Protein AF-A0A0G1QJ70-F1 (afdb_monomer)

Solvent-accessible surface area (backbone atoms only — not comparable to full-atom values): 5216 Å² total; per-residue (Å²): 135,75,76,82,53,23,78,83,68,77,47,85,87,84,87,73,60,56,89,86,53,75,75,75,56,51,76,49,78,52,90,39,25,35,38,41,36,32,75,60,97,61,77,48,74,50,75,47,83,35,55,71,60,24,52,52,53,49,51,55,51,49,53,53,52,53,53,54,56,49,51,62,66,58,60,80,68,73,90,81,86,134

Radius of gyration: 16.0 Å; Cα contacts (8 Å, |Δi|>4): 72; chains: 1; bounding box: 30×34×42 Å

Sequence (82 aa):
MHAKDNKEELRETIILPRKDFPVSNEINIYQNKVAIMSFGDEKIGIIIESQQIADTQRAIFNLLWKSLKKTQKTGKIDGKSS

Mean predicted aligned error: 8.21 Å

pLDDT: mean 83.97, std 17.79, range [37.31, 98.69]

Foldseek 3Di:
DPCPCCVVVVHDDDDDDCVVPVDQWDWDQDDQKIKIAHPPPDGDIDIDRGNVVSVVVVVVVVVVVVVRVVVVVVVVPDDDDD

Nearest PDB structures (foldseek):
  2h7e-assembly1_A  TM=5.255E-01  e=3.971E+00  Gallus gallus
  6rme-assembly1_C  TM=3.621E-01  e=1.482E+00  Plasmodium falciparum 3D7
  8s4y-assembly1_B  TM=5.519E-01  e=9.965E+00  Mus musculus
  2kgx-assembly1_B  TM=4.899E-01  e=9.965E+00  Mus musculus

Structure (mmCIF, N/CA/C/O backbone):
data_AF-A0A0G1QJ70-F1
#
_entry.id   AF-A0A0G1QJ70-F1
#
loop_
_atom_site.group_PDB
_atom_site.id
_atom_site.type_symbol
_atom_site.label_atom_id
_atom_site.label_alt_id
_atom_site.label_comp_id
_atom_site.label_asym_id
_atom_site.label_entity_id
_atom_site.label_seq_id
_atom_site.pdbx_PDB_ins_code
_atom_site.Cartn_x
_atom_site.Cartn_y
_atom_site.Cartn_z
_atom_site.occupancy
_atom_site.B_iso_or_equiv
_atom_site.auth_seq_id
_atom_site.auth_comp_id
_atom_site.auth_asym_id
_atom_site.auth_atom_id
_atom_site.pdbx_PDB_model_num
ATOM 1 N N . MET A 1 1 ? 18.755 -10.743 -2.912 1.00 48.56 1 MET A N 1
ATOM 2 C CA . MET A 1 1 ? 18.998 -11.562 -1.706 1.00 48.56 1 MET A CA 1
ATOM 3 C C . MET A 1 1 ? 17.708 -12.037 -1.015 1.00 48.56 1 MET A C 1
ATOM 5 O O . MET A 1 1 ? 17.785 -13.013 -0.301 1.00 48.56 1 MET A O 1
ATOM 9 N N . HIS A 1 2 ? 16.517 -11.472 -1.276 1.00 53.81 2 HIS A N 1
ATOM 10 C CA . HIS A 1 2 ? 15.336 -11.699 -0.412 1.00 53.81 2 HIS A CA 1
ATOM 11 C C . HIS A 1 2 ? 14.367 -12.840 -0.789 1.00 53.81 2 HIS A C 1
ATOM 13 O O . HIS A 1 2 ? 13.517 -13.187 0.016 1.00 53.81 2 HIS A O 1
ATOM 19 N N . ALA A 1 3 ? 14.437 -13.442 -1.980 1.00 60.91 3 ALA A N 1
ATOM 20 C CA . ALA A 1 3 ? 13.450 -14.467 -2.364 1.00 60.91 3 ALA A CA 1
ATOM 21 C C . ALA A 1 3 ? 13.752 -15.876 -1.812 1.00 60.91 3 ALA A C 1
ATOM 23 O O . ALA A 1 3 ? 12.869 -16.730 -1.813 1.00 60.91 3 ALA A O 1
ATOM 24 N N . LYS A 1 4 ? 14.996 -16.137 -1.382 1.00 64.44 4 LYS A N 1
ATOM 25 C CA . LYS A 1 4 ? 15.458 -17.483 -1.001 1.00 64.44 4 LYS A CA 1
ATOM 26 C C . LYS A 1 4 ? 14.847 -17.975 0.315 1.00 64.44 4 LYS A C 1
ATOM 28 O O . LYS A 1 4 ? 14.563 -19.161 0.423 1.00 64.44 4 LYS A O 1
ATOM 33 N N . ASP A 1 5 ? 14.542 -17.058 1.228 1.00 72.94 5 ASP A N 1
ATOM 34 C CA . ASP A 1 5 ? 14.069 -17.390 2.581 1.00 72.94 5 ASP A CA 1
ATOM 35 C C . ASP A 1 5 ? 12.541 -17.308 2.718 1.00 72.94 5 ASP A C 1
ATOM 37 O O . ASP A 1 5 ? 11.985 -17.494 3.794 1.00 72.94 5 ASP A O 1
ATOM 41 N N . ASN A 1 6 ? 11.828 -17.066 1.612 1.00 75.50 6 ASN A N 1
ATOM 42 C CA . ASN A 1 6 ? 10.378 -16.865 1.609 1.00 75.50 6 ASN A CA 1
ATOM 43 C C . ASN A 1 6 ? 9.596 -18.007 2.275 1.00 75.50 6 ASN A C 1
ATOM 45 O O . ASN A 1 6 ? 8.603 -17.764 2.957 1.00 75.50 6 ASN A O 1
ATOM 49 N N . LYS A 1 7 ? 10.050 -19.250 2.078 1.00 75.56 7 LYS A N 1
ATOM 50 C CA . LYS A 1 7 ? 9.399 -20.439 2.632 1.00 75.56 7 LYS A CA 1
ATOM 51 C C . LYS A 1 7 ? 9.548 -20.521 4.154 1.00 75.56 7 LYS A C 1
ATOM 53 O O . LYS A 1 7 ? 8.577 -20.852 4.824 1.00 75.56 7 LYS A O 1
ATOM 58 N N . GLU A 1 8 ? 10.729 -20.195 4.670 1.00 84.19 8 GLU A N 1
ATOM 59 C CA . GLU A 1 8 ? 11.032 -20.231 6.106 1.00 84.19 8 GLU A CA 1
ATOM 60 C C . GLU A 1 8 ? 10.385 -19.048 6.839 1.00 84.19 8 GLU A C 1
ATOM 62 O O . GLU A 1 8 ? 9.892 -19.189 7.952 1.00 84.19 8 GLU A O 1
ATOM 67 N N . GLU A 1 9 ? 10.307 -17.889 6.183 1.00 85.44 9 GLU A N 1
ATOM 68 C CA . GLU A 1 9 ? 9.726 -16.667 6.747 1.00 85.44 9 GLU A CA 1
ATOM 69 C C . GLU A 1 9 ? 8.210 -16.526 6.509 1.00 85.44 9 GLU A C 1
ATOM 71 O O . GLU A 1 9 ? 7.634 -15.483 6.816 1.00 85.44 9 GLU A O 1
ATOM 76 N N . LEU A 1 10 ? 7.554 -17.546 5.935 1.00 88.62 10 LEU A N 1
ATOM 77 C CA . LEU A 1 10 ? 6.124 -17.535 5.586 1.00 88.62 10 LEU A CA 1
ATOM 78 C C . LEU A 1 10 ? 5.701 -16.281 4.796 1.00 88.62 10 LEU A C 1
ATOM 80 O O . LEU A 1 10 ? 4.586 -15.776 4.948 1.00 88.62 10 LEU A O 1
ATOM 84 N N . ARG A 1 11 ? 6.595 -15.779 3.935 1.00 88.94 11 ARG A N 1
ATOM 85 C CA . ARG A 1 11 ? 6.371 -14.570 3.138 1.00 88.94 11 ARG A CA 1
ATOM 86 C C . ARG A 1 11 ? 6.321 -14.875 1.655 1.00 88.94 11 ARG A C 1
ATOM 88 O O . ARG A 1 11 ? 6.978 -15.778 1.141 1.00 88.94 11 ARG A O 1
ATOM 95 N N . GLU A 1 12 ? 5.603 -14.030 0.938 1.00 91.00 12 GLU A N 1
ATOM 96 C CA . GLU A 1 12 ? 5.661 -13.982 -0.512 1.00 91.00 12 GLU A CA 1
ATOM 97 C C . GLU A 1 12 ? 6.194 -12.623 -0.954 1.00 91.00 12 GLU A C 1
ATOM 99 O O . GLU A 1 12 ? 5.867 -11.595 -0.364 1.00 91.00 12 GLU A O 1
ATOM 104 N N . THR A 1 13 ? 6.980 -12.613 -2.031 1.00 90.50 13 THR A N 1
ATOM 105 C CA . THR A 1 13 ? 7.635 -11.398 -2.530 1.00 90.50 13 THR A CA 1
ATOM 106 C C . THR A 1 13 ? 7.469 -11.307 -4.036 1.00 90.50 13 THR A C 1
ATOM 108 O O . THR A 1 13 ? 7.671 -12.292 -4.745 1.00 90.50 13 THR A O 1
ATOM 111 N N . ILE A 1 14 ? 7.152 -10.112 -4.529 1.00 89.50 14 ILE A N 1
ATOM 112 C CA . ILE A 1 14 ? 7.208 -9.772 -5.952 1.00 89.50 14 ILE A CA 1
ATOM 113 C C . ILE A 1 14 ? 8.212 -8.635 -6.102 1.00 89.50 14 ILE A C 1
ATOM 115 O O . ILE A 1 14 ? 8.127 -7.637 -5.392 1.00 89.50 14 ILE A O 1
ATOM 119 N N . ILE A 1 15 ? 9.169 -8.799 -7.013 1.00 89.06 15 ILE A N 1
ATOM 120 C CA . ILE A 1 15 ? 10.164 -7.772 -7.331 1.00 89.06 15 ILE A CA 1
ATOM 121 C C . ILE A 1 15 ? 9.697 -7.055 -8.595 1.00 89.06 15 ILE A C 1
ATOM 123 O O . ILE A 1 15 ? 9.440 -7.701 -9.610 1.00 89.06 15 ILE A O 1
ATOM 127 N N . LEU A 1 16 ? 9.579 -5.730 -8.522 1.00 86.44 16 LEU A N 1
ATOM 128 C CA . L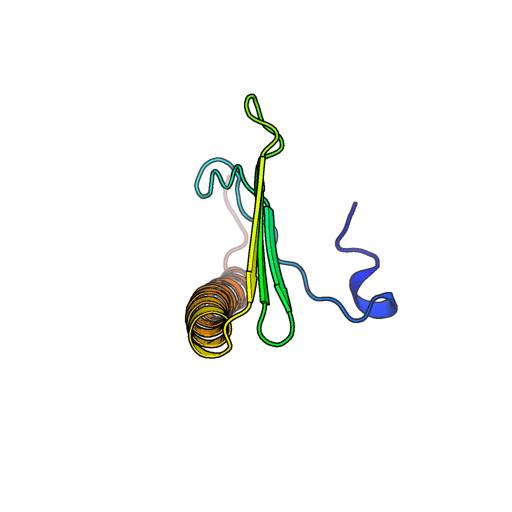EU A 1 16 ? 9.151 -4.889 -9.638 1.00 86.44 16 LEU A CA 1
ATOM 129 C C . LEU A 1 16 ? 10.351 -4.205 -10.309 1.00 86.44 16 LEU A C 1
ATOM 131 O O . LEU A 1 16 ? 11.304 -3.834 -9.615 1.00 86.44 16 LEU A O 1
ATOM 135 N N . PRO A 1 17 ? 10.319 -3.989 -11.637 1.00 88.56 17 PRO A N 1
ATOM 136 C CA . PRO A 1 17 ? 11.309 -3.160 -12.308 1.00 88.56 17 PRO A CA 1
ATOM 137 C C . PRO A 1 17 ? 11.230 -1.721 -11.790 1.00 88.56 17 PRO A C 1
ATOM 139 O O . PRO A 1 17 ? 10.213 -1.045 -11.943 1.00 88.56 17 PRO A O 1
ATOM 142 N N . ARG A 1 18 ? 12.327 -1.222 -11.213 1.00 86.69 18 ARG A N 1
ATOM 143 C CA . ARG A 1 18 ? 12.394 0.140 -10.650 1.00 86.69 18 ARG A CA 1
ATOM 144 C C . ARG A 1 18 ? 12.072 1.236 -11.674 1.00 86.69 18 ARG A C 1
ATOM 146 O O . ARG A 1 18 ? 11.577 2.288 -11.292 1.00 86.69 18 ARG A O 1
ATOM 153 N N . LYS A 1 19 ? 12.361 0.991 -12.957 1.00 89.69 19 LYS A N 1
ATOM 154 C CA . LYS A 1 19 ? 12.084 1.926 -14.059 1.00 89.69 19 LYS A CA 1
ATOM 155 C C . LYS A 1 19 ? 10.586 2.191 -14.231 1.00 89.69 19 LYS A C 1
ATOM 157 O O . LYS A 1 19 ? 10.210 3.328 -14.485 1.00 89.69 19 LYS A O 1
ATOM 162 N N . ASP A 1 20 ? 9.764 1.157 -14.075 1.00 87.12 20 ASP A N 1
ATOM 163 C CA . ASP A 1 20 ? 8.320 1.238 -14.314 1.00 87.12 20 ASP A CA 1
ATOM 164 C C . ASP 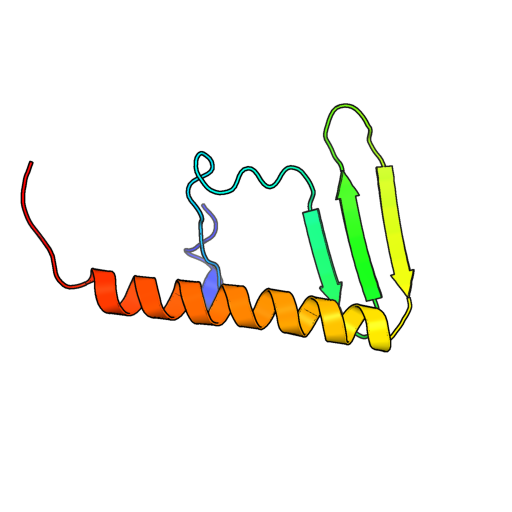A 1 20 ? 7.555 1.572 -13.024 1.00 87.12 20 ASP A C 1
ATOM 166 O O . ASP A 1 20 ? 6.487 2.178 -13.066 1.00 87.12 20 ASP A O 1
ATOM 170 N N . PHE A 1 21 ? 8.124 1.213 -11.866 1.00 85.94 21 PHE A N 1
ATOM 171 C CA . PHE A 1 21 ? 7.527 1.418 -10.546 1.00 85.94 21 PHE A CA 1
ATOM 172 C C . PHE A 1 21 ? 8.527 2.082 -9.585 1.00 85.94 21 PHE A C 1
ATOM 174 O O . PHE A 1 21 ? 9.112 1.404 -8.732 1.00 85.94 21 PHE A O 1
ATOM 181 N N . PRO A 1 22 ? 8.750 3.404 -9.699 1.00 84.94 22 PRO A N 1
ATOM 182 C CA . PRO A 1 22 ? 9.668 4.139 -8.836 1.00 84.94 22 PRO A CA 1
ATOM 183 C C . PRO A 1 22 ? 9.020 4.438 -7.475 1.00 84.94 22 PRO A C 1
ATOM 185 O O . PRO A 1 22 ? 8.730 5.583 -7.141 1.00 84.94 22 PRO A O 1
ATOM 188 N N . VAL A 1 23 ? 8.770 3.398 -6.682 1.00 83.62 23 VAL A N 1
ATOM 189 C CA . VAL A 1 23 ? 8.276 3.555 -5.309 1.00 83.62 23 VAL A CA 1
ATOM 190 C C . VAL A 1 23 ? 9.436 4.035 -4.431 1.00 83.62 23 VAL A C 1
ATOM 192 O O . VAL A 1 23 ? 10.449 3.345 -4.310 1.00 83.62 23 VAL A O 1
ATOM 195 N N . SER A 1 24 ? 9.316 5.241 -3.875 1.00 85.75 24 SER A N 1
ATOM 196 C CA . SER A 1 24 ? 10.364 5.906 -3.081 1.00 85.75 24 SER A CA 1
ATOM 197 C C . SER A 1 24 ? 10.115 5.871 -1.572 1.00 85.75 24 SER A C 1
ATOM 199 O O . SER A 1 24 ? 11.037 6.118 -0.796 1.00 85.75 24 SER A O 1
ATOM 201 N N . ASN A 1 25 ? 8.893 5.552 -1.154 1.00 89.81 25 ASN A N 1
ATOM 202 C CA . ASN A 1 25 ? 8.485 5.404 0.235 1.00 89.81 25 ASN A CA 1
ATOM 203 C C . ASN A 1 25 ? 8.168 3.941 0.572 1.00 89.81 25 ASN A C 1
ATOM 205 O O . ASN A 1 25 ? 7.729 3.162 -0.272 1.00 89.81 25 ASN A O 1
ATOM 209 N N . GLU A 1 26 ? 8.375 3.566 1.828 1.00 92.69 26 GLU A N 1
ATOM 210 C CA . GLU A 1 26 ? 7.924 2.284 2.359 1.00 92.69 26 GLU A CA 1
ATOM 211 C C . GLU A 1 26 ? 6.485 2.418 2.861 1.00 92.69 26 GLU A C 1
ATOM 213 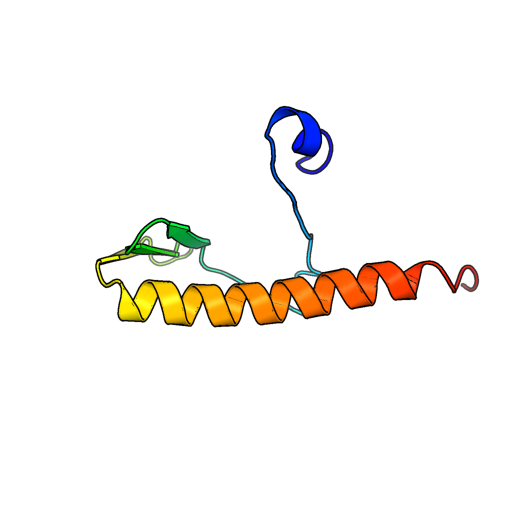O O . GLU A 1 26 ? 6.138 3.395 3.526 1.00 92.69 26 GLU A O 1
ATOM 218 N N . ILE A 1 27 ? 5.641 1.441 2.524 1.00 95.69 27 ILE A N 1
ATOM 219 C CA . ILE A 1 27 ? 4.251 1.381 2.976 1.00 95.69 27 ILE A CA 1
ATOM 220 C C . ILE A 1 27 ? 4.007 0.017 3.616 1.00 95.69 27 ILE A C 1
ATOM 222 O O . ILE A 1 27 ? 4.126 -1.014 2.952 1.00 95.69 27 ILE A O 1
ATOM 226 N N . ASN A 1 28 ? 3.597 0.009 4.884 1.00 97.50 28 ASN A N 1
ATOM 227 C CA . ASN A 1 28 ? 3.248 -1.204 5.620 1.00 97.50 28 ASN A CA 1
ATOM 228 C C . ASN A 1 28 ? 1.777 -1.135 6.045 1.00 97.50 28 ASN A C 1
ATOM 230 O O . ASN A 1 28 ? 1.324 -0.140 6.608 1.00 97.50 28 ASN A O 1
ATOM 234 N N . ILE A 1 29 ? 1.026 -2.209 5.801 1.00 98.2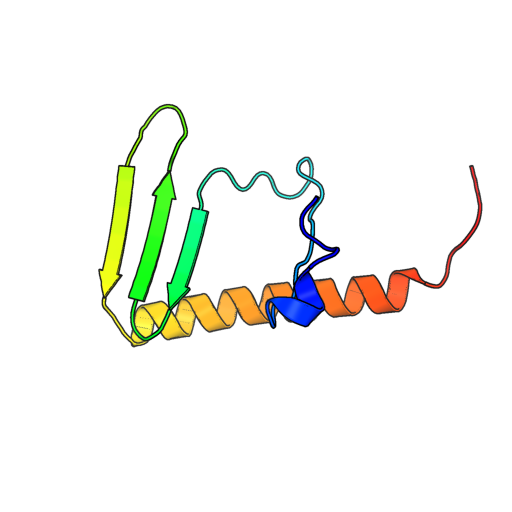5 29 ILE A N 1
ATOM 235 C CA . ILE A 1 29 ? -0.386 -2.331 6.187 1.00 98.25 29 ILE A CA 1
ATOM 236 C C . ILE A 1 29 ? -0.491 -3.485 7.181 1.00 98.25 29 ILE A C 1
ATOM 238 O O . ILE A 1 29 ? -0.184 -4.625 6.834 1.00 98.25 29 ILE A O 1
ATOM 242 N N . TYR A 1 30 ? -0.935 -3.213 8.407 1.00 97.94 30 TYR A N 1
ATOM 243 C CA . TYR A 1 30 ? -1.045 -4.220 9.464 1.00 97.94 30 TYR A CA 1
ATOM 244 C C . TYR A 1 30 ? -2.200 -3.884 10.406 1.00 97.94 30 TYR A C 1
ATOM 246 O O . TYR A 1 30 ? -2.381 -2.735 10.792 1.00 97.94 30 TYR A O 1
ATOM 254 N N . GLN A 1 31 ? -2.998 -4.889 10.780 1.00 98.00 31 GLN A N 1
ATOM 255 C CA . GLN A 1 31 ? -4.217 -4.689 11.579 1.00 98.00 31 GLN A CA 1
ATOM 256 C C . GLN A 1 31 ? -5.091 -3.543 11.011 1.00 98.00 31 GLN A C 1
ATOM 258 O O . GLN A 1 31 ? -5.443 -3.565 9.829 1.00 98.00 31 GLN A O 1
ATOM 263 N N . ASN A 1 32 ? -5.413 -2.546 11.839 1.00 98.56 32 ASN A N 1
ATOM 264 C CA . ASN A 1 32 ? -6.142 -1.324 11.509 1.00 98.56 32 ASN A CA 1
ATOM 265 C C . ASN A 1 32 ? -5.208 -0.130 11.210 1.00 98.56 32 ASN A C 1
ATOM 267 O O . ASN A 1 32 ? -5.641 1.015 11.308 1.00 98.56 32 ASN A O 1
ATOM 271 N N . LYS A 1 33 ? -3.927 -0.371 10.902 1.00 98.69 33 LYS A N 1
ATOM 272 C CA . LYS A 1 33 ? -2.897 0.661 10.733 1.00 98.69 3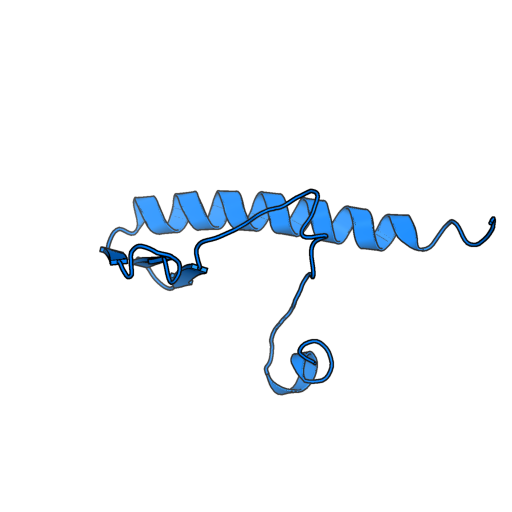3 LYS A CA 1
ATOM 273 C C . LYS A 1 33 ? -2.269 0.633 9.343 1.00 98.69 33 LYS A C 1
ATOM 275 O O . LYS A 1 33 ? -2.083 -0.425 8.737 1.00 98.69 33 LYS A O 1
ATOM 280 N N . VAL A 1 34 ? -1.905 1.821 8.871 1.00 98.62 34 VAL A N 1
ATOM 281 C CA . VAL A 1 34 ? -1.067 2.029 7.687 1.00 98.62 34 VAL A CA 1
ATOM 282 C C . VAL A 1 34 ? 0.109 2.909 8.090 1.00 98.62 34 VAL A C 1
ATOM 284 O O . VAL A 1 34 ? -0.100 4.024 8.562 1.00 98.62 34 VAL A O 1
ATOM 287 N N . ALA A 1 35 ? 1.327 2.410 7.906 1.00 98.12 35 ALA A N 1
ATOM 288 C CA . ALA A 1 35 ? 2.551 3.184 8.062 1.00 98.12 35 ALA A CA 1
ATOM 289 C C . ALA A 1 35 ? 3.080 3.581 6.682 1.00 98.12 35 ALA A C 1
ATOM 291 O O . ALA A 1 35 ? 3.131 2.746 5.780 1.00 98.12 35 ALA A O 1
ATOM 292 N N . ILE A 1 36 ? 3.457 4.848 6.525 1.00 96.44 36 ILE A N 1
ATOM 293 C CA . ILE A 1 36 ? 4.124 5.377 5.336 1.00 96.44 36 ILE A CA 1
ATOM 294 C C . ILE A 1 36 ? 5.411 6.043 5.804 1.00 96.44 36 ILE A C 1
ATOM 296 O O . ILE A 1 36 ? 5.357 7.004 6.570 1.00 96.44 36 ILE A O 1
ATOM 300 N N . MET A 1 37 ? 6.551 5.537 5.345 1.00 95.06 37 MET A N 1
ATOM 301 C CA . MET A 1 37 ? 7.878 6.010 5.727 1.00 95.06 37 MET A CA 1
ATOM 302 C C . MET A 1 37 ? 8.634 6.497 4.492 1.00 95.06 37 MET A C 1
ATOM 304 O O . MET A 1 37 ? 8.777 5.773 3.510 1.00 95.06 37 MET A O 1
ATOM 308 N N . SER A 1 38 ? 9.145 7.721 4.543 1.00 93.19 38 SER A N 1
ATOM 309 C CA . SER A 1 38 ? 10.099 8.254 3.577 1.00 93.19 38 SER A CA 1
ATOM 310 C C . SER A 1 38 ? 11.486 8.268 4.208 1.00 93.19 38 SER A C 1
ATOM 312 O O . SER A 1 38 ? 11.684 8.835 5.282 1.00 93.19 38 SER A O 1
ATOM 314 N N . PHE A 1 39 ? 12.448 7.649 3.527 1.00 86.88 39 PHE A N 1
ATOM 315 C CA . PHE A 1 39 ? 13.857 7.619 3.934 1.00 86.88 39 PHE A CA 1
ATOM 316 C C . PHE A 1 39 ? 14.770 8.397 2.976 1.00 86.88 39 PHE A C 1
ATOM 318 O O . PHE A 1 39 ? 15.991 8.271 3.069 1.00 86.88 39 PHE A O 1
ATOM 325 N N . GLY A 1 40 ? 14.184 9.147 2.035 1.00 83.31 40 GLY A N 1
ATOM 326 C CA . GLY A 1 40 ? 14.910 10.000 1.096 1.00 83.31 40 GLY A CA 1
ATOM 327 C C . GLY A 1 40 ? 15.448 11.266 1.763 1.00 83.31 40 GLY A C 1
ATOM 328 O O . GLY A 1 40 ? 15.875 11.244 2.918 1.00 83.31 40 GLY A O 1
ATOM 329 N N . ASP A 1 41 ? 15.405 12.380 1.034 1.00 80.69 41 ASP A N 1
ATOM 330 C CA . ASP A 1 41 ? 15.906 13.672 1.521 1.00 80.69 41 ASP A CA 1
ATOM 331 C C . ASP A 1 41 ? 15.169 14.121 2.793 1.00 80.69 41 ASP A C 1
ATOM 333 O O . ASP A 1 41 ? 15.780 14.592 3.753 1.00 80.69 41 ASP A O 1
ATOM 337 N N . GLU A 1 42 ? 13.858 13.877 2.838 1.00 82.19 42 GLU A N 1
ATOM 338 C CA . GLU A 1 42 ? 13.028 14.082 4.018 1.00 82.19 42 GLU A CA 1
ATOM 339 C C . GLU A 1 42 ? 12.783 12.751 4.734 1.00 82.19 42 GLU A C 1
ATOM 341 O O . GLU A 1 42 ? 12.063 11.871 4.246 1.00 82.19 42 GLU A O 1
ATOM 346 N N . LYS A 1 43 ? 13.379 12.619 5.925 1.00 90.00 43 LYS A N 1
ATOM 347 C CA . LYS A 1 43 ? 13.151 11.496 6.841 1.00 90.00 43 LYS A CA 1
ATOM 348 C C . LYS A 1 43 ? 11.890 11.752 7.653 1.00 90.00 43 LYS A C 1
ATOM 350 O O . LYS A 1 43 ? 11.950 12.304 8.750 1.00 90.00 43 LYS A O 1
ATOM 355 N N . ILE A 1 44 ? 10.752 11.362 7.096 1.00 94.81 44 ILE A N 1
ATOM 356 C CA . ILE A 1 44 ? 9.441 11.544 7.715 1.00 94.81 44 ILE A CA 1
ATOM 357 C C . ILE A 1 44 ? 8.628 10.257 7.645 1.00 94.81 44 ILE A C 1
ATOM 359 O O . ILE A 1 44 ? 8.708 9.498 6.681 1.00 94.81 44 ILE A O 1
ATOM 363 N N . GLY A 1 45 ? 7.841 10.019 8.689 1.00 95.12 45 GLY A N 1
ATOM 364 C CA . GLY A 1 45 ? 6.953 8.875 8.795 1.00 95.12 45 GLY A CA 1
ATOM 365 C C . GLY A 1 45 ? 5.593 9.281 9.336 1.00 95.12 45 GLY A C 1
ATOM 366 O O . GLY A 1 45 ? 5.502 10.149 10.203 1.00 95.12 45 GLY A O 1
ATOM 367 N N . ILE A 1 46 ? 4.539 8.644 8.833 1.00 96.81 46 ILE A N 1
ATOM 368 C CA . ILE A 1 46 ? 3.173 8.807 9.333 1.00 96.81 46 ILE A CA 1
ATOM 369 C C . ILE A 1 46 ? 2.590 7.419 9.581 1.00 96.81 46 ILE A C 1
ATOM 371 O O . ILE A 1 46 ? 2.679 6.540 8.724 1.00 96.81 46 ILE A O 1
ATOM 375 N N . ILE A 1 47 ? 1.966 7.239 10.746 1.00 98.06 47 ILE A N 1
ATOM 376 C CA . ILE A 1 47 ? 1.144 6.067 11.050 1.00 98.06 47 ILE A CA 1
ATOM 377 C C . ILE A 1 47 ? -0.299 6.532 11.181 1.00 98.06 47 ILE A C 1
ATOM 379 O O . ILE A 1 47 ? -0.610 7.401 11.992 1.00 98.06 47 ILE A O 1
ATOM 383 N N . ILE A 1 48 ? -1.178 5.941 10.381 1.00 98.50 48 ILE A N 1
ATOM 384 C CA . ILE A 1 48 ? -2.612 6.208 10.400 1.00 98.50 48 ILE A CA 1
ATOM 385 C C . ILE A 1 48 ? -3.302 5.004 11.030 1.00 98.50 48 ILE A C 1
ATOM 387 O O . ILE A 1 48 ? -3.263 3.910 10.469 1.00 98.50 48 ILE A O 1
ATOM 391 N N . GLU A 1 49 ? -3.949 5.203 12.177 1.00 98.56 49 GLU A N 1
ATOM 392 C CA . GLU A 1 49 ? -4.766 4.182 12.834 1.00 98.56 49 GLU A CA 1
ATOM 393 C C . GLU A 1 49 ? -6.247 4.377 12.488 1.00 98.56 49 GLU A C 1
ATOM 395 O O . GLU A 1 49 ? -6.936 5.226 13.045 1.00 98.56 49 GLU A O 1
ATOM 400 N N . SER A 1 50 ? -6.734 3.600 11.522 1.00 98.69 50 SER A N 1
ATOM 401 C CA . SER A 1 50 ? -8.130 3.588 11.087 1.00 98.69 50 SER A CA 1
ATOM 402 C C . SER A 1 50 ? -8.424 2.310 10.308 1.00 98.69 50 SER A C 1
ATOM 404 O O . SER A 1 50 ? -7.799 2.035 9.280 1.00 98.69 50 SER A O 1
ATOM 406 N N . GLN A 1 51 ? -9.427 1.554 10.762 1.00 98.62 51 GLN A N 1
ATOM 407 C CA . GLN A 1 51 ? -9.858 0.321 10.099 1.00 98.62 51 GLN A CA 1
ATOM 408 C C . GLN A 1 51 ? -10.257 0.581 8.639 1.00 98.62 51 GLN A C 1
ATOM 410 O O . GLN A 1 51 ? -9.809 -0.123 7.740 1.00 98.62 51 GLN A O 1
ATOM 415 N N . GLN A 1 52 ? -11.018 1.650 8.390 1.00 98.62 52 GLN A N 1
ATOM 416 C CA . GLN A 1 52 ? -11.497 2.007 7.054 1.00 98.62 52 GLN A CA 1
ATOM 417 C C . GLN A 1 52 ? -10.348 2.321 6.082 1.00 98.62 52 GLN A C 1
ATOM 419 O O . GLN A 1 52 ? -10.369 1.902 4.920 1.00 98.62 52 GLN A O 1
ATOM 424 N N . ILE A 1 53 ? -9.326 3.039 6.557 1.00 98.50 53 ILE A N 1
ATOM 425 C CA . ILE A 1 53 ? -8.153 3.385 5.744 1.00 98.50 53 ILE A CA 1
ATOM 426 C C . ILE A 1 53 ? -7.303 2.136 5.487 1.00 98.50 53 ILE A C 1
ATOM 428 O O . ILE A 1 53 ? -6.901 1.892 4.347 1.00 98.50 53 ILE A O 1
ATOM 432 N N . ALA A 1 54 ? -7.082 1.309 6.512 1.00 98.69 54 ALA A N 1
ATOM 433 C CA . ALA A 1 54 ? -6.347 0.056 6.377 1.00 98.69 54 ALA A CA 1
ATOM 434 C C . ALA A 1 54 ? -7.026 -0.911 5.394 1.00 98.69 54 ALA A C 1
ATOM 436 O O . ALA A 1 54 ? -6.349 -1.517 4.564 1.00 98.69 54 ALA A O 1
ATOM 437 N N . ASP A 1 55 ? -8.355 -1.023 5.435 1.00 98.69 55 ASP A N 1
ATOM 438 C CA . ASP A 1 55 ? -9.120 -1.881 4.528 1.00 98.69 55 ASP A CA 1
ATOM 439 C C . ASP A 1 55 ? -9.043 -1.397 3.081 1.00 98.69 55 ASP A C 1
ATOM 441 O O . ASP A 1 55 ? -8.814 -2.200 2.172 1.00 98.69 55 ASP A O 1
ATOM 445 N N . THR A 1 56 ? -9.140 -0.083 2.870 1.00 98.56 56 THR A N 1
ATOM 446 C CA . THR A 1 56 ? -9.004 0.525 1.541 1.00 98.56 56 THR A CA 1
ATOM 447 C C . THR A 1 56 ? -7.609 0.284 0.962 1.00 98.56 56 THR A C 1
ATOM 449 O O . THR A 1 56 ? -7.484 -0.203 -0.166 1.00 98.56 56 THR A O 1
ATOM 452 N N . GLN A 1 57 ? -6.545 0.516 1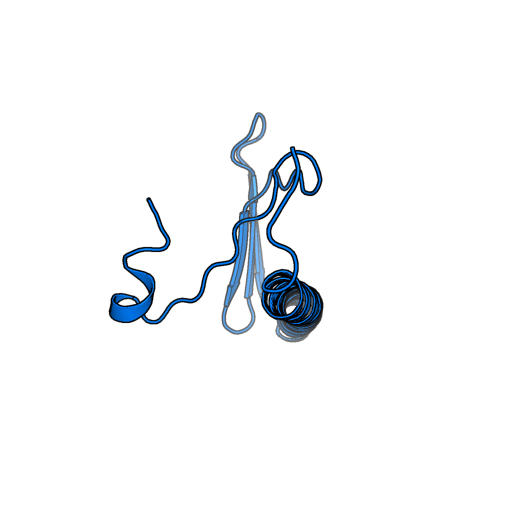.740 1.00 98.31 57 GLN A N 1
ATOM 453 C CA . GLN A 1 57 ? -5.184 0.248 1.263 1.00 98.31 57 GLN A CA 1
ATOM 454 C C . GLN A 1 57 ? -4.917 -1.237 1.045 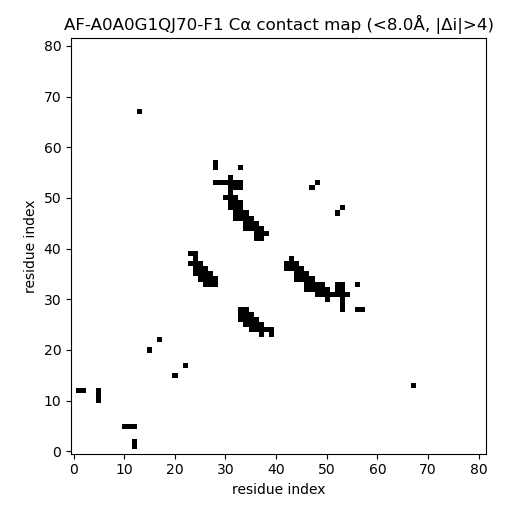1.00 98.31 57 GLN A C 1
ATOM 456 O O . GLN A 1 57 ? -4.248 -1.600 0.075 1.00 98.31 57 GLN A O 1
ATOM 461 N N . ARG A 1 58 ? -5.486 -2.119 1.873 1.00 98.38 58 ARG A N 1
ATOM 462 C CA . ARG A 1 58 ? -5.395 -3.566 1.652 1.00 98.38 58 ARG A CA 1
ATOM 463 C C . ARG A 1 58 ? -6.086 -3.977 0.354 1.00 98.38 58 ARG A C 1
ATOM 465 O O . ARG A 1 58 ? -5.575 -4.847 -0.349 1.00 98.38 58 ARG A O 1
ATOM 472 N N . ALA A 1 59 ? -7.214 -3.357 0.005 1.00 98.31 59 ALA A N 1
ATOM 473 C CA . ALA A 1 59 ? -7.895 -3.610 -1.261 1.00 98.31 59 ALA A CA 1
ATOM 474 C C . ALA A 1 59 ? -7.027 -3.203 -2.465 1.00 98.31 59 ALA A C 1
ATOM 476 O O . ALA A 1 59 ? -6.871 -3.999 -3.394 1.00 98.31 59 ALA A O 1
ATOM 477 N N . ILE A 1 60 ? -6.398 -2.023 -2.415 1.00 97.25 60 ILE A N 1
ATOM 478 C CA . ILE A 1 60 ? -5.476 -1.545 -3.458 1.00 97.25 60 ILE A CA 1
ATOM 479 C C . ILE A 1 60 ? -4.259 -2.470 -3.585 1.00 97.25 60 ILE A C 1
ATOM 481 O O . ILE A 1 60 ? -3.946 -2.926 -4.687 1.00 97.25 60 ILE A O 1
ATOM 485 N N . PHE A 1 61 ? -3.619 -2.826 -2.467 1.00 96.19 61 PHE A N 1
ATOM 486 C CA . PHE A 1 61 ? -2.507 -3.778 -2.459 1.00 96.19 61 PHE A CA 1
ATOM 487 C C . PHE A 1 61 ? -2.911 -5.122 -3.079 1.00 96.19 61 PHE A C 1
ATOM 489 O O . PHE A 1 61 ? -2.227 -5.632 -3.964 1.00 96.19 61 PHE A O 1
ATOM 496 N N . ASN A 1 62 ? -4.053 -5.680 -2.670 1.00 96.69 62 ASN A N 1
ATOM 497 C CA . ASN A 1 62 ? -4.537 -6.963 -3.177 1.00 96.69 62 ASN A CA 1
ATOM 498 C C . ASN A 1 62 ? -4.852 -6.928 -4.676 1.00 96.69 62 ASN A C 1
ATOM 500 O O . ASN A 1 62 ? -4.634 -7.928 -5.364 1.00 96.69 62 ASN A O 1
ATOM 504 N N . LEU A 1 63 ? -5.364 -5.807 -5.193 1.00 96.38 63 LEU A N 1
ATOM 505 C CA . LEU A 1 63 ? -5.598 -5.622 -6.624 1.00 96.38 63 LEU A CA 1
ATOM 506 C C . LEU A 1 63 ? -4.278 -5.693 -7.405 1.00 96.38 63 LEU A C 1
ATOM 508 O O . LEU A 1 63 ? -4.166 -6.476 -8.353 1.00 96.38 63 LEU A O 1
ATOM 512 N N . LEU A 1 64 ? -3.266 -4.939 -6.963 1.00 92.81 64 LEU A N 1
ATOM 513 C CA . LEU A 1 64 ? -1.926 -4.951 -7.558 1.00 92.81 64 LEU A CA 1
ATOM 514 C C . LEU A 1 64 ? -1.300 -6.348 -7.476 1.00 92.81 64 LEU A C 1
ATOM 516 O O . LEU A 1 64 ? -0.853 -6.897 -8.482 1.00 92.81 64 LEU A O 1
ATOM 520 N N . TRP A 1 65 ? -1.345 -6.967 -6.298 1.00 94.25 65 TRP A N 1
ATOM 521 C CA . TRP A 1 65 ? -0.792 -8.293 -6.037 1.00 94.25 65 TRP A CA 1
ATOM 522 C C . TRP A 1 65 ? -1.383 -9.372 -6.950 1.00 94.25 65 TRP A C 1
ATOM 524 O O . TRP A 1 65 ? -0.652 -10.161 -7.554 1.00 94.25 65 TRP A O 1
ATOM 534 N N . LYS A 1 66 ? -2.715 -9.386 -7.104 1.00 94.38 66 LYS A N 1
ATOM 535 C CA . LYS A 1 66 ? -3.417 -10.314 -8.003 1.00 94.38 66 LYS A CA 1
ATOM 536 C C . LYS A 1 66 ? -3.022 -10.091 -9.463 1.00 94.38 66 LYS A C 1
ATOM 538 O O . LYS A 1 66 ? -2.772 -11.071 -10.165 1.00 94.38 66 LYS A O 1
ATOM 543 N N . SER A 1 67 ? -2.938 -8.834 -9.903 1.00 91.25 67 SER A N 1
ATOM 544 C CA . SER A 1 67 ? -2.524 -8.485 -11.268 1.00 91.25 67 SER A CA 1
ATOM 545 C C . SER A 1 67 ? -1.107 -8.989 -11.566 1.00 91.25 67 SER A C 1
ATOM 547 O O . SER A 1 67 ? -0.886 -9.723 -12.529 1.00 91.25 67 SER A O 1
ATOM 549 N N . LEU A 1 68 ? -0.161 -8.718 -10.665 1.00 90.19 68 LEU A N 1
ATOM 550 C CA . LEU A 1 68 ? 1.242 -9.107 -10.817 1.00 90.19 68 LEU A CA 1
ATOM 551 C C . LEU A 1 68 ? 1.452 -10.627 -10.757 1.00 90.19 68 LEU A C 1
ATOM 553 O O . LEU A 1 68 ? 2.230 -11.179 -11.539 1.00 90.19 68 LEU A O 1
ATOM 557 N N . LYS A 1 69 ? 0.739 -11.341 -9.873 1.00 87.62 69 LYS A N 1
ATOM 558 C CA . LYS A 1 69 ? 0.770 -12.814 -9.850 1.00 87.62 69 LYS A CA 1
ATOM 559 C C . LYS A 1 69 ? 0.186 -13.429 -11.121 1.00 87.62 69 LYS A C 1
ATOM 561 O O . LYS A 1 69 ? 0.665 -14.481 -11.541 1.00 87.62 69 LYS A O 1
ATOM 566 N N . LYS A 1 70 ? -0.828 -12.806 -11.737 1.00 79.12 70 LYS A N 1
ATOM 567 C CA . LYS A 1 70 ? -1.372 -13.265 -13.022 1.00 79.12 70 LYS A CA 1
ATOM 568 C C . LYS A 1 70 ? -0.308 -13.147 -14.111 1.00 79.12 70 LYS A C 1
ATOM 570 O O . LYS A 1 70 ? -0.018 -14.147 -14.754 1.00 79.12 70 LYS A O 1
ATOM 575 N N . THR A 1 71 ? 0.342 -11.991 -14.236 1.00 72.25 71 THR A N 1
ATOM 576 C CA . THR A 1 71 ? 1.398 -11.755 -15.236 1.00 72.25 71 THR A CA 1
ATOM 577 C C . THR A 1 71 ? 2.581 -12.718 -15.092 1.00 72.25 71 THR A C 1
ATOM 579 O O . THR A 1 71 ? 3.058 -13.246 -16.090 1.00 72.25 71 THR A O 1
ATOM 582 N N . GLN A 1 72 ? 3.006 -13.046 -13.866 1.00 66.00 72 GLN A N 1
ATOM 583 C CA . GLN A 1 72 ? 4.074 -14.037 -13.644 1.00 66.00 72 GLN A CA 1
ATOM 584 C C . GLN A 1 72 ? 3.685 -15.470 -14.043 1.00 66.00 72 GLN A C 1
ATOM 586 O O . GLN A 1 72 ? 4.554 -16.261 -14.403 1.00 66.00 72 GLN A O 1
ATOM 591 N N . LYS A 1 73 ? 2.393 -15.822 -13.996 1.00 60.62 73 LYS A N 1
ATOM 592 C CA . LYS A 1 73 ? 1.908 -17.122 -14.487 1.00 60.62 73 LYS A CA 1
ATOM 593 C C . LYS A 1 73 ? 1.843 -17.164 -16.013 1.00 60.62 73 LYS A C 1
ATOM 595 O O . LYS A 1 73 ? 2.129 -18.209 -16.586 1.00 60.62 73 LYS A O 1
ATOM 600 N N . THR A 1 74 ? 1.507 -16.047 -16.658 1.00 56.81 74 THR A N 1
ATOM 601 C CA . THR A 1 74 ? 1.439 -15.956 -18.124 1.00 56.81 74 THR A CA 1
ATOM 602 C C . THR A 1 74 ? 2.815 -15.800 -18.778 1.00 56.81 74 THR A C 1
ATOM 604 O O . THR A 1 74 ? 2.982 -16.227 -19.905 1.00 56.81 74 THR A O 1
ATOM 607 N N . GLY A 1 75 ? 3.825 -15.271 -18.076 1.00 48.59 75 GLY A N 1
ATOM 608 C CA . GLY A 1 75 ? 5.191 -15.088 -18.596 1.00 48.59 75 GLY A CA 1
ATOM 609 C C . GLY A 1 75 ? 6.093 -16.335 -18.611 1.00 48.59 75 GLY A C 1
ATOM 610 O O . GLY A 1 75 ? 7.296 -16.200 -18.809 1.00 48.59 75 GLY A O 1
ATOM 611 N N . LYS A 1 76 ? 5.556 -17.545 -18.375 1.00 42.34 76 LYS A N 1
ATOM 612 C CA . LYS A 1 76 ? 6.290 -18.826 -18.538 1.00 42.34 76 LYS A CA 1
ATOM 613 C C . LYS A 1 76 ? 6.141 -19.464 -19.933 1.00 42.34 76 LYS A C 1
ATOM 615 O O . LYS A 1 76 ? 6.641 -20.560 -20.163 1.00 42.34 76 LYS A 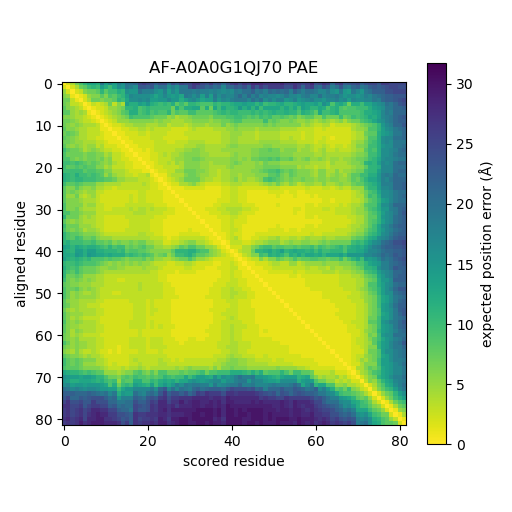O 1
ATOM 620 N N . ILE A 1 77 ? 5.490 -18.747 -20.840 1.00 44.97 77 ILE A N 1
ATOM 621 C CA . ILE A 1 77 ? 5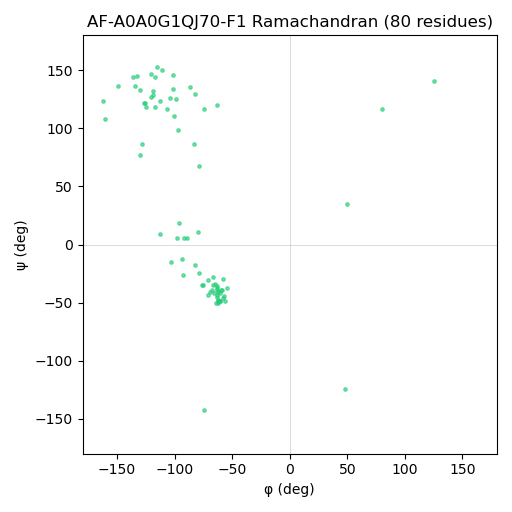.477 -18.885 -22.299 1.00 44.97 77 ILE A CA 1
ATOM 622 C C . ILE A 1 77 ? 5.817 -17.462 -22.757 1.00 44.97 77 ILE A C 1
ATOM 624 O O . ILE A 1 77 ? 5.003 -16.568 -22.613 1.00 44.97 77 ILE A O 1
ATOM 628 N N . ASP A 1 78 ? 7.083 -17.086 -22.878 1.00 39.44 78 ASP A N 1
ATOM 629 C CA . ASP A 1 78 ? 7.800 -17.199 -24.137 1.00 39.44 78 ASP A CA 1
ATOM 630 C C . ASP A 1 78 ? 9.305 -17.161 -23.853 1.00 39.44 78 ASP A C 1
ATOM 632 O O . ASP A 1 78 ? 9.886 -16.138 -23.489 1.00 39.44 78 ASP A O 1
ATOM 636 N N . GLY A 1 79 ? 9.947 -18.317 -24.003 1.00 45.72 79 GLY A N 1
ATOM 637 C CA . GLY A 1 79 ? 11.385 -18.375 -24.200 1.00 45.72 79 GLY A CA 1
ATOM 638 C C . GLY A 1 79 ? 11.713 -18.118 -25.670 1.00 45.72 79 GLY A C 1
ATOM 639 O O . GLY A 1 79 ? 11.179 -18.823 -26.522 1.00 45.72 79 GLY A O 1
ATOM 640 N N . LYS A 1 80 ? 12.648 -17.186 -25.903 1.00 40.41 80 LYS A N 1
ATOM 641 C CA . LYS A 1 80 ? 13.543 -16.965 -27.066 1.00 40.41 80 LYS A CA 1
ATOM 642 C C . LYS A 1 80 ? 13.478 -15.570 -27.693 1.00 40.41 80 LYS A C 1
ATOM 644 O O . LYS A 1 80 ? 12.415 -15.040 -27.982 1.00 40.41 80 LYS A O 1
ATOM 649 N N . SER A 1 81 ? 14.692 -15.148 -28.061 1.00 38.69 81 SER A N 1
ATOM 650 C CA . SER A 1 81 ? 15.094 -13.988 -28.862 1.00 38.69 81 SER A CA 1
ATOM 651 C C . SER A 1 81 ? 15.112 -12.674 -28.073 1.00 38.69 81 SER A C 1
ATOM 653 O O . SER A 1 81 ? 14.085 -12.245 -27.570 1.00 38.69 81 SER A O 1
ATOM 655 N N . SER A 1 82 ? 16.243 -11.998 -27.881 1.00 37.31 82 SER A N 1
ATOM 656 C CA . SER A 1 82 ? 17.529 -12.008 -28.593 1.00 37.31 82 SER A CA 1
ATOM 657 C C . SER A 1 82 ? 18.643 -11.500 -27.678 1.00 37.31 82 SER A C 1
ATOM 659 O O . SER A 1 82 ? 18.308 -10.848 -26.664 1.00 37.31 82 SER A O 1
#

Secondary structure (DSSP, 8-state):
--STTTTTTT----PPPTTT----EEEEEETTEEEEEEESSSEEEEEEE-HHHHHHHHHHHHHHHHHHHHHHHHTTS-----